Protein AF-A0A7S1T3P4-F1 (afdb_monomer)

Sequence (142 aa):
HAWVTYALVGLLLALLTYRQGLPMTIKSAFYPLIGERIYGWMGDLVDVLSVITTLFGICTSLGLGVLQLNTGLRLFSPVITEDTTSQIIIIWVITVISTVSCVSGIHLGIRRLSEMTWAVSAFLLCCLFFAGPSFYFLSLYV

Foldseek 3Di:
DVVVVVVVQVVLLCCCCVVVVDDSASLSSCCVPPNPCCVDPVVVVRRVVVVVVVVVVVVVVLLVVLQVVLVVVCVVPVVRDPDPVSSVVVSVVVVVLVVCLVVVDPVPSVVVVVVVVVVVVVVVVVCCCVVDDVVVVVVVVD

Secondary structure (DSSP, 8-state):
-HHHHHHHHHHHHHHHHHHH---SSGGGGGHHHHGGGGGSHHHHHHHHHHHHHHHHHHHHHHHHHHHHHHHHHHHH-TT----HHHHHHHHHHHHHHHHHHHHH-IIIIIHHHHHHHHHHHHHHHHHHHHHS-HHHHHHHH-

Solvent-accessible surface area (backbone atoms only — not comparable to full-atom values): 7939 Å² total; per-residue (Å²): 114,80,62,55,60,53,52,50,54,51,51,46,42,47,48,40,31,74,73,66,68,43,68,94,47,76,28,52,61,44,35,94,80,57,45,79,47,41,85,39,72,68,14,51,51,49,37,51,53,48,51,53,53,49,48,54,52,51,53,51,54,50,52,55,49,43,53,53,49,51,58,53,48,33,77,77,35,86,83,55,65,98,44,73,67,52,48,52,52,50,50,51,52,53,50,51,55,51,49,52,30,53,72,74,28,64,80,57,33,52,48,50,53,49,54,48,51,51,51,53,51,52,50,52,50,51,49,49,46,71,76,43,66,48,67,59,60,54,61,72,74,108

Structure (mmCIF, N/CA/C/O backbone):
data_AF-A0A7S1T3P4-F1
#
_entry.id   AF-A0A7S1T3P4-F1
#
loop_
_atom_site.group_PDB
_atom_site.id
_atom_site.type_symbol
_atom_site.label_atom_id
_atom_site.label_alt_id
_atom_site.label_comp_id
_atom_site.label_asym_id
_atom_site.label_entity_id
_atom_site.label_seq_id
_atom_site.pdbx_PDB_ins_code
_atom_site.Cartn_x
_atom_site.Cartn_y
_atom_site.Cartn_z
_atom_site.occupancy
_atom_site.B_iso_or_equiv
_atom_site.auth_seq_id
_atom_site.auth_comp_id
_atom_site.auth_asym_id
_atom_site.auth_atom_id
_atom_site.pdbx_PDB_model_num
ATOM 1 N N . HIS A 1 1 ? -16.901 4.991 -7.134 1.00 77.69 1 HIS A N 1
ATOM 2 C CA . HIS A 1 1 ? -15.515 5.448 -6.886 1.00 77.69 1 HIS A CA 1
ATOM 3 C C . HIS A 1 1 ? -14.896 4.623 -5.766 1.00 77.69 1 HIS A C 1
ATOM 5 O O . HIS A 1 1 ? -15.444 4.637 -4.671 1.00 77.69 1 HIS A O 1
ATOM 11 N N . ALA A 1 2 ? -13.770 3.942 -6.010 1.00 83.69 2 ALA A N 1
ATOM 12 C CA . ALA A 1 2 ? -13.053 3.173 -4.980 1.00 83.69 2 ALA A CA 1
ATOM 13 C C . ALA A 1 2 ? -12.632 4.030 -3.765 1.00 83.69 2 ALA A C 1
ATOM 15 O O . ALA A 1 2 ? -12.556 3.544 -2.648 1.00 83.69 2 ALA A O 1
ATOM 16 N N . TRP A 1 3 ? -12.449 5.339 -3.954 1.00 91.56 3 TRP A N 1
ATOM 17 C CA . TRP A 1 3 ? -12.101 6.271 -2.878 1.00 91.56 3 TRP A CA 1
ATOM 18 C C . TRP A 1 3 ? -13.168 6.415 -1.790 1.00 91.56 3 TRP A C 1
ATOM 20 O O . TRP A 1 3 ? -12.829 6.697 -0.645 1.00 91.56 3 TRP A O 1
ATOM 30 N N . VAL A 1 4 ? -14.447 6.201 -2.120 1.00 94.50 4 VAL A N 1
ATOM 31 C CA . VAL A 1 4 ? -15.550 6.363 -1.158 1.00 94.50 4 VAL A CA 1
ATOM 32 C C . VAL A 1 4 ? -15.453 5.324 -0.043 1.00 94.50 4 VAL A C 1
ATOM 34 O O . VAL A 1 4 ? -15.652 5.661 1.120 1.00 94.50 4 VAL A O 1
ATOM 37 N N . THR A 1 5 ? -15.098 4.079 -0.37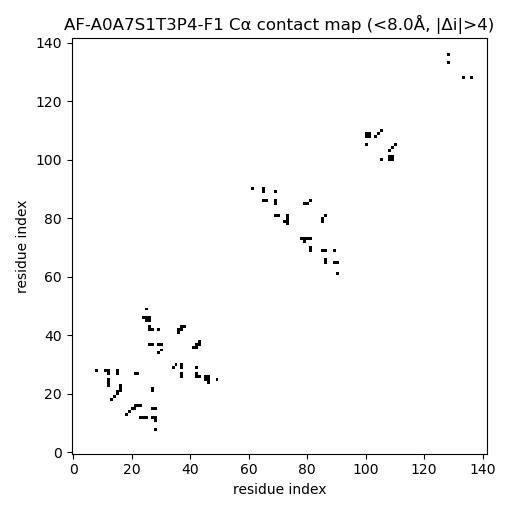0 1.00 90.69 5 THR A N 1
ATOM 38 C CA . THR A 1 5 ? -14.953 3.015 0.632 1.00 90.69 5 THR A CA 1
ATOM 39 C C . THR A 1 5 ? -13.759 3.277 1.547 1.00 90.69 5 THR A C 1
ATOM 41 O O . THR A 1 5 ? -13.889 3.126 2.759 1.00 90.69 5 THR A O 1
ATOM 44 N N . TYR A 1 6 ? -12.631 3.751 1.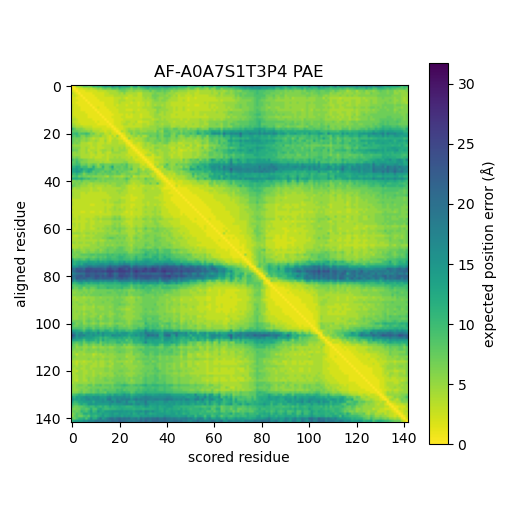005 1.00 90.69 6 TYR A N 1
ATOM 45 C CA . TYR A 1 6 ? -11.469 4.137 1.813 1.00 90.69 6 TYR A CA 1
ATOM 46 C C . TYR A 1 6 ? -11.772 5.309 2.747 1.00 90.69 6 TYR A C 1
ATOM 48 O O . TYR A 1 6 ? -11.448 5.243 3.932 1.00 90.69 6 TYR A O 1
ATOM 56 N N . ALA A 1 7 ? -12.430 6.357 2.240 1.00 93.00 7 ALA A N 1
ATOM 57 C CA . ALA A 1 7 ? -12.805 7.518 3.041 1.00 93.00 7 ALA A CA 1
ATOM 58 C C . ALA A 1 7 ? -13.776 7.140 4.168 1.00 93.00 7 ALA A C 1
ATOM 60 O O . ALA A 1 7 ? -13.591 7.570 5.303 1.00 93.00 7 ALA A O 1
ATOM 61 N N . LEU A 1 8 ? -14.774 6.299 3.877 1.00 92.19 8 LEU A N 1
ATOM 62 C CA . LEU A 1 8 ? -15.762 5.856 4.859 1.00 92.19 8 LEU A CA 1
ATOM 63 C C . LEU A 1 8 ? -15.113 5.036 5.980 1.00 92.19 8 LEU A C 1
ATOM 65 O O . LEU A 1 8 ? -15.312 5.348 7.152 1.00 92.19 8 LEU A O 1
ATOM 69 N N . VAL A 1 9 ? -14.304 4.029 5.636 1.00 90.12 9 VAL A N 1
ATOM 70 C CA . VAL A 1 9 ? -13.622 3.181 6.629 1.00 90.12 9 VAL A CA 1
ATOM 71 C C . VAL A 1 9 ? -12.613 3.993 7.446 1.00 90.12 9 VAL A C 1
ATOM 73 O O . VAL A 1 9 ? -12.584 3.879 8.671 1.00 90.12 9 VAL A O 1
ATOM 76 N N . GLY A 1 10 ? -11.828 4.856 6.793 1.00 90.94 10 GLY A N 1
ATOM 77 C CA . GLY A 1 10 ? -10.851 5.717 7.461 1.00 90.94 10 GLY A CA 1
ATOM 78 C C . GLY A 1 10 ? -11.495 6.709 8.430 1.00 90.94 10 GLY A C 1
ATOM 79 O O . GLY A 1 10 ? -11.034 6.843 9.562 1.00 90.94 10 GLY A O 1
ATOM 80 N N . LEU A 1 11 ? -12.593 7.357 8.027 1.00 91.44 11 LEU A N 1
ATOM 81 C CA . LEU A 1 11 ? -13.351 8.272 8.884 1.00 91.44 11 LEU A CA 1
ATOM 82 C C . LEU A 1 11 ? -13.910 7.548 10.114 1.00 91.44 11 LEU A C 1
ATOM 84 O O . LEU A 1 11 ? -13.810 8.054 11.229 1.00 91.44 11 LEU A O 1
ATOM 88 N N . LEU A 1 12 ? -14.493 6.365 9.915 1.00 89.88 12 LEU A N 1
ATOM 89 C CA . LEU A 1 12 ? -15.134 5.604 10.983 1.00 89.88 12 LEU A CA 1
ATOM 90 C C . LEU A 1 12 ? -14.097 5.143 12.020 1.00 89.88 12 LEU A C 1
ATOM 92 O O . LEU A 1 12 ? -14.278 5.379 13.215 1.00 89.88 12 LEU A O 1
ATOM 96 N N . LEU A 1 13 ? -12.961 4.598 11.570 1.00 89.94 13 LEU A N 1
ATOM 97 C CA . LEU A 1 13 ? -11.847 4.240 12.452 1.00 89.94 13 LEU A CA 1
ATOM 98 C C . LEU A 1 13 ? -11.258 5.461 13.165 1.00 89.94 13 LEU A C 1
ATOM 100 O O . LEU A 1 13 ? -10.994 5.389 14.364 1.00 89.94 13 LEU A O 1
ATOM 104 N N . ALA A 1 14 ? -11.093 6.591 12.473 1.00 90.38 14 ALA A N 1
ATOM 105 C CA . ALA A 1 14 ? -10.594 7.819 13.085 1.00 90.38 14 ALA A CA 1
ATOM 106 C C . ALA A 1 14 ? -11.545 8.340 14.174 1.00 90.38 14 ALA A C 1
ATOM 108 O O . ALA A 1 14 ? -11.097 8.672 15.268 1.00 90.38 14 ALA A O 1
ATOM 109 N N . LEU A 1 15 ? -12.857 8.367 13.926 1.00 89.12 15 LEU A N 1
ATOM 110 C CA . LEU A 1 15 ? -13.842 8.819 14.912 1.00 89.12 15 LEU A CA 1
ATOM 111 C C . LEU A 1 15 ? -13.850 7.933 16.160 1.00 89.12 15 LEU A C 1
ATOM 113 O O . LEU A 1 15 ? -13.836 8.453 17.274 1.00 89.12 15 LEU A O 1
ATOM 117 N N . LEU A 1 16 ? -13.842 6.611 15.994 1.00 87.94 16 LEU A N 1
ATOM 118 C CA . LEU A 1 16 ? -13.875 5.679 17.122 1.00 87.94 16 LEU A CA 1
ATOM 119 C C . LEU A 1 16 ? -12.554 5.656 17.899 1.00 87.94 16 LEU A C 1
ATOM 121 O O . LEU A 1 16 ? -12.561 5.634 19.128 1.00 87.94 16 LEU A O 1
ATOM 125 N N . THR A 1 17 ? -11.421 5.748 17.205 1.00 87.94 17 THR A N 1
ATOM 126 C CA . THR A 1 17 ? -10.103 5.760 17.854 1.00 87.94 17 THR A CA 1
ATOM 127 C C . THR A 1 17 ? -9.855 7.091 18.569 1.00 87.94 17 THR A C 1
ATOM 129 O O . THR A 1 17 ? -9.502 7.101 19.744 1.00 87.94 17 THR A O 1
ATOM 132 N N . TYR A 1 18 ? -10.090 8.229 17.903 1.00 88.31 18 TYR A N 1
ATOM 133 C CA . TYR A 1 18 ? -9.761 9.550 18.452 1.00 88.31 18 TYR A CA 1
ATOM 134 C C . TYR A 1 18 ? -10.852 10.164 19.342 1.00 88.31 18 TYR A C 1
ATOM 136 O O . TYR A 1 18 ? -10.502 10.912 20.251 1.00 88.31 18 TYR A O 1
ATOM 144 N N . ARG A 1 19 ? -12.154 9.888 19.130 1.00 87.75 19 ARG A N 1
ATOM 145 C CA . ARG A 1 19 ? -13.213 10.370 20.052 1.00 87.75 19 ARG A CA 1
ATOM 146 C C . ARG A 1 19 ? -13.574 9.371 21.143 1.00 87.75 19 ARG A C 1
ATOM 148 O O . ARG A 1 19 ? -13.910 9.814 22.234 1.00 87.75 19 ARG A O 1
ATOM 155 N N . GLN A 1 20 ? -13.581 8.067 20.853 1.00 81.81 20 GLN A N 1
ATOM 156 C CA . GLN A 1 20 ? -14.055 7.046 21.803 1.00 81.81 20 GLN A CA 1
ATOM 157 C C . GLN A 1 20 ? -12.923 6.246 22.464 1.00 81.81 20 GLN A C 1
ATOM 159 O O . GLN A 1 20 ? -13.197 5.444 23.349 1.00 81.81 20 GLN A O 1
ATOM 164 N N . GLY A 1 21 ? -11.660 6.463 22.074 1.00 81.56 21 GLY A N 1
ATOM 165 C CA . GLY A 1 21 ? -10.503 5.790 22.678 1.00 81.56 21 GLY A CA 1
ATOM 166 C C . GLY A 1 21 ? -10.436 4.285 22.399 1.00 81.56 21 GLY A C 1
ATOM 167 O O . GLY A 1 21 ? -9.733 3.562 23.102 1.00 81.56 21 GLY A O 1
ATOM 168 N N . LEU A 1 22 ? -11.179 3.799 21.400 1.00 83.62 22 LEU A N 1
ATOM 169 C CA . LEU A 1 22 ? -11.197 2.388 21.020 1.00 83.62 22 LEU A CA 1
ATOM 170 C C . LEU A 1 22 ? -9.906 2.003 20.273 1.00 83.62 22 LEU A C 1
ATOM 172 O O . LEU A 1 22 ? -9.300 2.849 19.613 1.00 83.62 22 LEU A O 1
ATOM 176 N N . PRO A 1 23 ? -9.473 0.730 20.335 1.00 81.06 23 PRO A N 1
ATOM 177 C CA . PRO A 1 23 ? -8.268 0.283 19.642 1.00 81.06 23 PRO A CA 1
ATOM 178 C C . PRO A 1 23 ? -8.394 0.457 18.120 1.00 81.06 23 PRO A C 1
ATOM 180 O O . PRO A 1 23 ? -9.454 0.193 17.539 1.00 81.06 23 PRO A O 1
ATOM 183 N N . MET A 1 24 ? -7.293 0.841 17.463 1.00 81.50 24 MET A N 1
ATOM 184 C CA . MET A 1 24 ? -7.200 1.020 16.005 1.00 81.50 24 MET A CA 1
ATOM 185 C C . MET A 1 24 ? -7.199 -0.343 15.288 1.00 81.50 24 MET A C 1
ATOM 187 O O . MET A 1 24 ? -6.173 -0.831 14.827 1.00 81.50 24 MET A O 1
ATOM 191 N N . THR A 1 25 ? -8.360 -0.990 15.240 1.00 83.38 25 THR A N 1
ATOM 192 C CA . THR A 1 25 ? -8.566 -2.323 14.657 1.00 83.38 25 THR A CA 1
ATOM 193 C C . THR A 1 25 ? -9.850 -2.329 13.845 1.00 83.38 25 THR A C 1
ATOM 195 O O . THR A 1 25 ? -10.790 -1.611 14.167 1.00 83.38 25 THR A O 1
ATOM 198 N N . ILE A 1 26 ? -9.936 -3.144 12.795 1.00 85.25 26 ILE A N 1
ATOM 199 C CA . ILE A 1 26 ? -11.113 -3.117 11.912 1.00 85.25 26 ILE A CA 1
ATOM 200 C C . ILE A 1 26 ? -12.362 -3.612 12.647 1.00 85.25 26 ILE A C 1
ATOM 202 O O . ILE A 1 26 ? -13.461 -3.118 12.413 1.00 85.25 26 ILE A O 1
ATOM 206 N N . LYS A 1 27 ? -12.193 -4.490 13.637 1.00 84.38 27 LYS A N 1
ATOM 207 C CA . LYS A 1 27 ? -13.281 -4.896 14.528 1.00 84.38 27 LYS A CA 1
ATOM 208 C C . LYS A 1 27 ? -13.886 -3.742 15.336 1.00 84.38 27 LYS A C 1
ATOM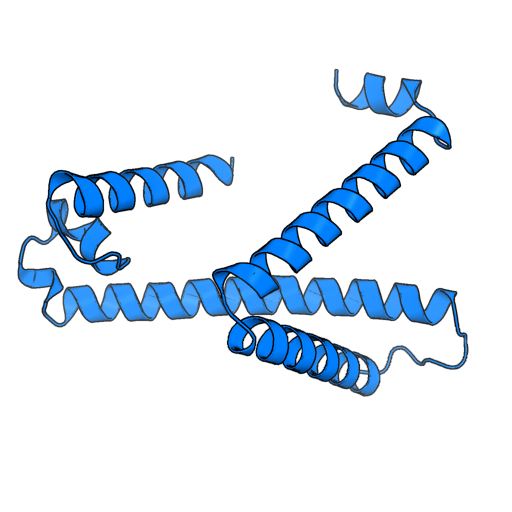 210 O O . LYS A 1 27 ? -15.088 -3.767 15.587 1.00 84.38 27 LYS A O 1
ATOM 215 N N . SER A 1 28 ? -13.118 -2.701 15.685 1.00 82.00 28 SER A N 1
ATOM 216 C CA . SER A 1 28 ? -13.672 -1.541 16.398 1.00 82.00 28 SER A CA 1
ATOM 217 C C . SER A 1 28 ? -14.620 -0.725 15.522 1.00 82.00 28 SER A C 1
ATOM 219 O O . SER A 1 28 ? -15.580 -0.177 16.051 1.00 82.00 28 SER A O 1
ATOM 221 N N . ALA A 1 29 ? -14.470 -0.756 14.191 1.00 83.75 29 ALA A N 1
ATOM 222 C CA . ALA A 1 29 ? -15.405 -0.129 13.251 1.00 83.75 29 ALA A CA 1
ATOM 223 C C . ALA A 1 29 ? -16.859 -0.613 13.421 1.00 83.75 29 ALA A C 1
ATOM 225 O O . ALA A 1 29 ? -17.803 0.113 13.113 1.00 83.75 29 ALA A O 1
ATOM 226 N N . PHE A 1 30 ? -17.053 -1.822 13.950 1.00 83.19 30 PHE A N 1
ATOM 227 C CA . PHE A 1 30 ? -18.370 -2.417 14.170 1.00 83.19 30 PHE A CA 1
ATOM 228 C C . PHE A 1 30 ? -18.941 -2.149 15.572 1.00 83.19 30 PHE A C 1
ATOM 230 O O . PHE A 1 30 ? -20.038 -2.613 15.885 1.00 83.19 30 PHE A O 1
ATOM 237 N N . TYR A 1 31 ? -18.261 -1.349 16.401 1.00 82.31 31 TYR A N 1
ATOM 238 C CA . TYR A 1 31 ? -18.708 -0.984 17.751 1.00 82.31 31 TYR A CA 1
ATOM 239 C C . TYR A 1 31 ? -20.086 -0.333 17.803 1.00 82.31 31 TYR A C 1
ATOM 241 O O . TYR A 1 31 ? -20.906 -0.792 18.598 1.00 82.31 31 TYR A O 1
ATOM 249 N N . PRO A 1 32 ? -20.427 0.638 16.935 1.00 78.81 32 PRO A N 1
ATOM 250 C CA . PRO A 1 32 ? -21.768 1.222 16.947 1.00 78.81 32 PRO A CA 1
ATOM 251 C C . PRO A 1 32 ? -22.891 0.232 16.588 1.00 78.81 32 PRO A C 1
ATOM 253 O O . PRO A 1 32 ? -24.047 0.517 16.880 1.00 78.81 32 PRO A O 1
ATOM 256 N N . LEU A 1 33 ? -22.579 -0.913 15.966 1.00 81.94 33 LEU A N 1
ATOM 257 C CA . LEU A 1 33 ? -23.565 -1.919 15.550 1.00 81.94 33 LEU A CA 1
ATOM 258 C C . LEU A 1 33 ? -23.667 -3.095 16.529 1.00 81.94 33 LEU A C 1
ATOM 260 O O . LEU A 1 33 ? -24.765 -3.556 16.827 1.00 81.94 33 LEU A O 1
ATOM 264 N N . ILE A 1 34 ? -22.527 -3.607 16.999 1.00 78.75 34 ILE A N 1
ATOM 265 C CA . ILE A 1 34 ? -22.441 -4.868 17.755 1.00 78.75 34 ILE A CA 1
ATOM 266 C C . ILE A 1 34 ? -22.093 -4.619 19.242 1.00 78.75 34 ILE A C 1
ATOM 268 O O . ILE A 1 34 ? -22.147 -5.539 20.063 1.00 78.75 34 ILE A O 1
ATOM 272 N N . GLY A 1 35 ? -21.778 -3.374 19.618 1.00 79.25 35 GLY A N 1
ATOM 273 C CA . GLY A 1 35 ? -21.458 -2.975 20.989 1.00 79.25 35 GLY A CA 1
ATOM 274 C C . GLY A 1 35 ? -20.227 -3.697 21.543 1.00 79.25 35 GLY A C 1
ATOM 275 O O . GLY A 1 35 ? -19.231 -3.894 20.848 1.00 79.25 35 GLY A O 1
ATOM 276 N N . GLU A 1 36 ? -20.298 -4.148 22.797 1.00 77.19 36 GLU A N 1
ATOM 277 C CA . GLU A 1 36 ? -19.184 -4.824 23.484 1.00 77.19 36 GLU A CA 1
ATOM 278 C C . GLU A 1 36 ? -18.830 -6.211 22.915 1.00 77.19 36 GLU A C 1
ATOM 280 O O . GLU A 1 36 ? -17.759 -6.744 23.207 1.00 77.19 36 GLU A O 1
ATOM 285 N N . ARG A 1 37 ? -19.668 -6.793 22.042 1.00 76.38 37 ARG A N 1
ATOM 286 C CA . ARG A 1 37 ? -19.401 -8.108 21.419 1.00 76.38 37 ARG A CA 1
ATOM 287 C C . ARG A 1 37 ? -18.207 -8.113 20.458 1.00 76.38 37 ARG A C 1
ATOM 289 O O . ARG A 1 37 ? -17.833 -9.180 19.975 1.00 76.38 37 ARG A O 1
ATOM 296 N N . ILE A 1 38 ? -17.584 -6.963 20.204 1.00 77.38 38 ILE A N 1
ATOM 297 C CA . ILE A 1 38 ? -16.310 -6.875 19.474 1.00 77.38 38 ILE A CA 1
ATOM 298 C C . ILE A 1 38 ? -15.176 -7.611 20.183 1.00 77.38 38 ILE A C 1
ATOM 300 O O . ILE A 1 38 ? -14.271 -8.110 19.523 1.00 77.38 38 ILE A O 1
ATOM 304 N N . TYR A 1 39 ? -15.212 -7.692 21.512 1.00 77.69 39 TYR A N 1
ATOM 305 C CA . TYR A 1 39 ? -14.208 -8.442 22.270 1.00 77.69 39 TYR A CA 1
ATOM 306 C C . TYR A 1 39 ? -14.486 -9.953 22.296 1.00 77.69 39 TYR A C 1
ATOM 308 O O . TYR A 1 39 ? -13.744 -10.701 22.923 1.00 77.69 39 TYR A O 1
ATOM 316 N N . GLY A 1 40 ? -15.562 -10.404 21.642 1.00 82.38 40 GLY A N 1
ATOM 317 C CA . GLY A 1 40 ? -15.904 -11.813 21.488 1.00 82.38 40 GLY A CA 1
ATOM 318 C C . GLY A 1 40 ? -15.733 -12.309 20.051 1.00 82.38 40 GLY A C 1
ATOM 319 O O . GLY A 1 40 ? -15.260 -11.601 19.164 1.00 82.38 40 GLY A O 1
ATOM 320 N N . TRP A 1 41 ? -16.214 -13.529 19.806 1.00 86.12 41 TRP A N 1
ATOM 321 C CA . TRP A 1 41 ? -16.053 -14.253 18.537 1.00 86.12 41 TRP A CA 1
ATOM 322 C C . TRP A 1 41 ? -16.497 -13.477 17.283 1.00 86.12 41 TRP A C 1
ATOM 324 O O . TRP A 1 41 ? -15.923 -13.661 16.212 1.00 86.12 41 TRP A O 1
ATOM 334 N N . MET A 1 42 ? -17.504 -12.601 17.398 1.00 84.00 42 MET A N 1
ATOM 335 C CA . MET A 1 42 ? -17.997 -11.807 16.266 1.00 84.00 42 MET A CA 1
ATOM 336 C C . MET A 1 42 ? -16.969 -10.766 15.811 1.00 84.00 42 MET A C 1
ATOM 338 O O . MET A 1 42 ? -16.824 -10.542 14.612 1.00 84.00 42 MET A O 1
ATOM 342 N N . GLY A 1 43 ? -16.249 -10.140 16.748 1.00 84.00 43 GLY A N 1
ATOM 343 C CA . GLY A 1 43 ? -15.204 -9.173 16.416 1.00 84.00 43 GLY A CA 1
ATOM 344 C C . GLY A 1 43 ? -13.961 -9.838 15.836 1.00 84.00 43 GLY A C 1
ATOM 345 O O . GLY A 1 43 ? -13.406 -9.332 14.863 1.00 84.00 43 GLY A O 1
ATOM 346 N N . ASP A 1 44 ? -13.570 -10.999 16.364 1.00 87.31 44 ASP A N 1
ATOM 347 C CA . ASP A 1 44 ? -12.429 -11.755 15.834 1.00 87.31 44 ASP A CA 1
ATOM 348 C C . ASP A 1 44 ? -12.698 -12.281 14.417 1.00 87.31 44 ASP A C 1
ATOM 350 O O . ASP A 1 44 ? -11.818 -12.223 13.561 1.00 87.31 44 ASP A O 1
ATOM 354 N N . LEU A 1 45 ? -13.929 -12.713 14.119 1.00 89.94 45 LEU A N 1
ATOM 355 C CA . LEU A 1 45 ? -14.319 -13.119 12.765 1.00 89.94 45 LEU A CA 1
ATOM 356 C C . LEU A 1 45 ? -14.169 -11.964 11.763 1.00 89.94 45 LEU A C 1
ATOM 358 O O . LEU A 1 45 ? -13.627 -12.156 10.674 1.00 89.94 45 LEU A O 1
ATOM 362 N N . VAL A 1 46 ? -14.612 -10.758 12.134 1.00 89.38 46 VAL A N 1
ATOM 363 C CA . VAL A 1 46 ? -14.450 -9.555 11.302 1.00 89.38 46 VAL A CA 1
ATOM 364 C C . VAL A 1 46 ? -12.974 -9.231 11.083 1.00 89.38 46 VAL A C 1
ATOM 366 O O . VAL A 1 46 ? -12.581 -8.909 9.961 1.00 89.38 46 VAL A O 1
ATOM 369 N N . ASP A 1 47 ? -12.153 -9.324 12.127 1.00 89.88 47 ASP A N 1
ATOM 370 C CA . ASP A 1 47 ? -10.721 -9.036 12.041 1.00 89.88 47 ASP A CA 1
ATOM 371 C C . ASP A 1 47 ? -10.013 -10.023 11.098 1.00 89.88 47 ASP A C 1
ATOM 373 O O . ASP A 1 47 ? -9.303 -9.611 10.180 1.00 89.88 47 ASP A O 1
ATOM 377 N N . VAL A 1 48 ? -10.310 -11.322 11.219 1.00 92.00 48 VAL A N 1
ATOM 378 C CA . VAL A 1 48 ? -9.778 -12.370 10.330 1.00 92.00 48 VAL A CA 1
ATOM 379 C C . VAL A 1 48 ? -10.191 -12.138 8.876 1.00 92.00 48 VAL A C 1
ATOM 381 O O . VAL A 1 48 ? -9.338 -12.162 7.987 1.00 92.00 48 VAL A O 1
ATOM 384 N N . LEU A 1 49 ? -11.474 -11.863 8.611 1.00 93.38 49 LEU A N 1
ATOM 385 C CA . LEU A 1 49 ? -11.942 -11.548 7.255 1.00 93.38 49 LEU A CA 1
ATOM 386 C C . LEU A 1 49 ? -11.228 -10.322 6.678 1.00 93.38 49 LEU A C 1
ATOM 388 O O . LEU A 1 49 ? -10.894 -10.291 5.490 1.00 93.38 49 LEU A O 1
ATOM 392 N N . SER A 1 50 ? -10.964 -9.326 7.518 1.00 91.62 50 SER A N 1
ATOM 393 C CA . SER A 1 50 ? -10.293 -8.093 7.116 1.00 91.62 50 SER A CA 1
ATOM 394 C C . SER A 1 50 ? -8.824 -8.324 6.770 1.00 91.62 50 SER A C 1
ATOM 396 O O . SER A 1 50 ? -8.345 -7.826 5.747 1.00 91.62 50 SER A O 1
ATOM 398 N N . VAL A 1 51 ? -8.118 -9.133 7.565 1.00 93.69 51 VAL A N 1
ATOM 399 C CA . VAL A 1 51 ? -6.738 -9.549 7.279 1.00 93.69 51 VAL A CA 1
ATOM 400 C C . VAL A 1 51 ? -6.678 -10.341 5.974 1.00 93.69 51 VAL A C 1
ATOM 402 O O . VAL A 1 51 ? -5.876 -10.010 5.104 1.00 93.69 51 VAL A O 1
ATOM 405 N N . ILE A 1 52 ? -7.563 -11.324 5.782 1.00 95.69 52 ILE A N 1
ATOM 406 C CA . ILE A 1 52 ? -7.624 -12.134 4.555 1.00 95.69 52 ILE A CA 1
ATOM 407 C C . ILE A 1 52 ? -7.874 -11.252 3.324 1.00 95.69 52 ILE A C 1
ATOM 409 O O . ILE A 1 52 ? -7.170 -11.366 2.322 1.00 95.69 52 ILE A O 1
ATOM 413 N N . THR A 1 53 ? -8.839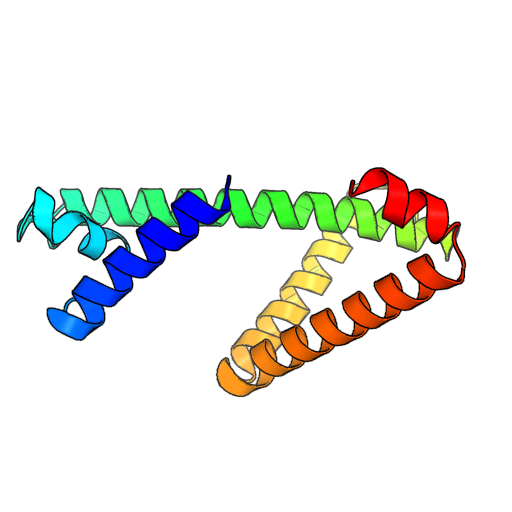 -10.335 3.407 1.00 9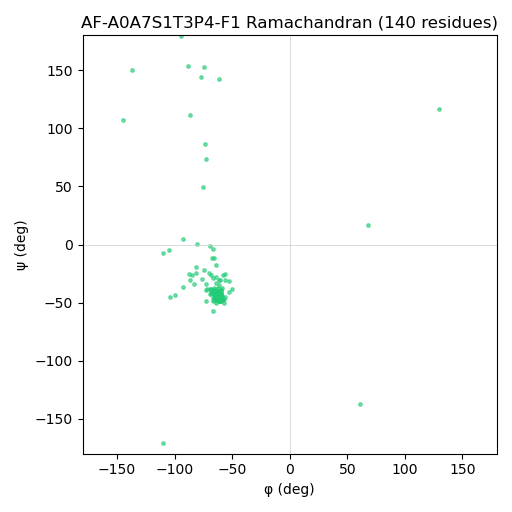3.81 53 THR A N 1
ATOM 414 C CA . THR A 1 53 ? -9.165 -9.410 2.310 1.00 93.81 53 THR A CA 1
ATOM 415 C C . THR A 1 53 ? -7.970 -8.525 1.954 1.00 93.81 53 THR A C 1
ATOM 417 O O . THR A 1 53 ? -7.646 -8.348 0.779 1.00 93.81 53 THR A O 1
ATOM 420 N N . THR A 1 54 ? -7.278 -8.004 2.969 1.00 93.56 54 THR A N 1
ATOM 421 C CA . THR A 1 54 ? -6.084 -7.170 2.782 1.00 93.56 54 THR A CA 1
ATOM 422 C C . THR A 1 54 ? -4.950 -7.967 2.138 1.00 93.56 54 THR A C 1
ATOM 424 O O . THR A 1 54 ? -4.322 -7.485 1.197 1.00 93.56 54 THR A O 1
ATOM 427 N N . LEU A 1 55 ? -4.728 -9.210 2.579 1.00 95.19 55 LEU A N 1
ATOM 428 C CA . LEU A 1 55 ? -3.725 -10.104 2.001 1.00 95.19 55 LEU A CA 1
ATOM 429 C C . LEU A 1 55 ? -4.004 -10.391 0.523 1.00 95.19 55 LEU A C 1
ATOM 431 O O . LEU A 1 55 ? -3.110 -10.211 -0.299 1.00 95.19 55 LEU A O 1
ATOM 435 N N . PHE A 1 56 ? -5.237 -10.751 0.155 1.00 94.69 56 PHE A N 1
ATOM 436 C CA . PHE A 1 56 ? -5.593 -10.972 -1.252 1.00 94.69 56 PHE A CA 1
ATOM 437 C C . PHE A 1 56 ? -5.383 -9.723 -2.117 1.00 94.69 56 PHE A C 1
ATOM 439 O O . PHE A 1 56 ? -4.881 -9.831 -3.241 1.00 94.69 56 PHE A O 1
ATOM 446 N N . GLY A 1 57 ? -5.712 -8.538 -1.592 1.00 92.38 57 GLY A N 1
ATOM 447 C CA . GLY A 1 57 ? -5.461 -7.268 -2.275 1.00 92.38 57 GLY A CA 1
ATOM 448 C C . GLY A 1 57 ? -3.972 -7.032 -2.539 1.00 92.38 57 GLY A C 1
ATOM 449 O O . GLY A 1 57 ? -3.579 -6.744 -3.672 1.00 92.38 57 GLY A O 1
ATOM 450 N N . ILE A 1 58 ? -3.134 -7.226 -1.516 1.00 93.56 58 ILE A N 1
ATOM 451 C CA . ILE A 1 58 ? -1.676 -7.071 -1.620 1.00 93.56 58 ILE A CA 1
ATOM 452 C C . ILE A 1 58 ? -1.087 -8.099 -2.595 1.00 93.56 58 ILE A C 1
ATOM 454 O O . ILE A 1 58 ? -0.325 -7.720 -3.483 1.00 93.56 58 ILE A O 1
ATOM 458 N N . CYS A 1 59 ? -1.462 -9.378 -2.484 1.00 92.25 59 CYS A N 1
ATOM 459 C CA . CYS A 1 59 ? -0.967 -10.446 -3.357 1.00 92.25 59 CYS A CA 1
ATOM 460 C C . CYS A 1 59 ? -1.293 -10.186 -4.832 1.00 92.25 59 CYS A C 1
ATOM 462 O O . CYS A 1 59 ? -0.433 -10.367 -5.692 1.00 92.25 59 CYS A O 1
ATOM 464 N N . THR A 1 60 ? -2.511 -9.724 -5.124 1.00 93.12 60 THR A N 1
ATOM 465 C CA . THR A 1 60 ? -2.936 -9.430 -6.500 1.00 93.12 60 THR A CA 1
ATOM 466 C C . THR A 1 60 ? -2.149 -8.257 -7.079 1.00 93.12 60 THR A C 1
ATOM 468 O O . THR A 1 60 ? -1.598 -8.362 -8.175 1.00 93.12 60 THR A O 1
ATOM 471 N N . SER A 1 61 ? -2.043 -7.152 -6.331 1.00 92.12 61 SER A N 1
ATOM 472 C CA . SER A 1 61 ? -1.277 -5.979 -6.767 1.00 92.12 61 SER A CA 1
ATOM 473 C C . SER A 1 61 ? 0.203 -6.306 -6.976 1.00 92.12 61 SER A C 1
ATOM 475 O O . SER A 1 61 ? 0.805 -5.830 -7.937 1.00 92.12 61 SER A O 1
ATOM 477 N N . LEU A 1 62 ? 0.791 -7.124 -6.099 1.00 92.19 62 LEU A N 1
ATOM 478 C CA . LEU A 1 62 ? 2.189 -7.538 -6.196 1.00 92.19 62 LEU A CA 1
ATOM 479 C C . LEU A 1 62 ? 2.416 -8.456 -7.402 1.00 92.19 62 LEU A C 1
ATOM 481 O O . LEU A 1 62 ? 3.379 -8.258 -8.138 1.00 92.19 62 LEU A O 1
ATOM 485 N N . GLY A 1 63 ? 1.510 -9.405 -7.653 1.00 90.56 63 GLY A N 1
ATOM 486 C CA . GLY A 1 63 ? 1.571 -10.286 -8.821 1.00 90.56 63 GLY A CA 1
ATOM 487 C C . GLY A 1 63 ? 1.540 -9.511 -10.140 1.00 90.56 63 GLY A C 1
ATOM 488 O O . GLY A 1 63 ? 2.407 -9.705 -10.989 1.00 90.56 63 GLY A O 1
ATOM 489 N N . LEU A 1 64 ? 0.604 -8.567 -10.284 1.00 92.06 64 LEU A N 1
ATOM 490 C CA . LEU A 1 64 ? 0.535 -7.693 -11.462 1.00 92.06 64 LEU A CA 1
ATOM 491 C C . LEU A 1 64 ? 1.797 -6.830 -11.619 1.00 92.06 64 LEU A C 1
ATOM 493 O O . LEU A 1 64 ? 2.312 -6.692 -12.730 1.00 92.06 64 LEU A O 1
ATOM 497 N N . GLY A 1 65 ? 2.329 -6.298 -10.514 1.00 90.75 65 GLY A N 1
ATOM 498 C CA . GLY A 1 65 ? 3.565 -5.515 -10.524 1.00 90.75 65 GLY A CA 1
ATOM 499 C C . GLY A 1 65 ? 4.776 -6.326 -10.989 1.00 90.75 65 GLY A C 1
ATOM 500 O O . GLY A 1 65 ? 5.574 -5.842 -11.787 1.00 90.75 65 GLY A O 1
ATOM 501 N N . VAL A 1 66 ? 4.895 -7.583 -10.558 1.00 90.81 66 VAL A N 1
ATOM 502 C CA . VAL A 1 66 ? 5.981 -8.484 -10.978 1.00 90.81 66 VAL A CA 1
ATOM 503 C C . VAL A 1 66 ? 5.880 -8.825 -12.459 1.00 90.81 66 VAL A C 1
ATOM 505 O O . VAL A 1 66 ? 6.905 -8.853 -13.137 1.00 90.81 66 VAL A O 1
ATOM 508 N N . LEU A 1 67 ? 4.668 -9.038 -12.979 1.00 89.50 67 LEU A N 1
ATOM 509 C CA . LEU A 1 67 ? 4.455 -9.250 -14.412 1.00 89.50 67 LEU A CA 1
ATOM 510 C C . LEU A 1 67 ? 4.936 -8.038 -15.222 1.00 89.50 67 LEU A C 1
ATOM 512 O O . LEU A 1 67 ? 5.709 -8.200 -16.166 1.00 89.50 67 LEU A O 1
ATOM 516 N N . GLN A 1 68 ? 4.565 -6.821 -14.809 1.00 89.00 68 GLN A N 1
ATOM 517 C CA . GLN A 1 68 ? 5.054 -5.592 -15.443 1.00 89.00 68 GLN A CA 1
ATOM 518 C C . GLN A 1 68 ? 6.577 -5.448 -15.336 1.00 89.00 68 GLN A C 1
ATOM 520 O O . GLN A 1 68 ? 7.234 -5.163 -16.336 1.00 89.00 68 GLN A O 1
ATOM 525 N N . LEU A 1 69 ? 7.166 -5.705 -14.166 1.00 88.62 69 LEU A N 1
ATOM 526 C CA . LEU A 1 69 ? 8.618 -5.642 -13.983 1.00 88.62 69 LEU A CA 1
ATOM 527 C C . LEU A 1 69 ? 9.364 -6.661 -14.848 1.00 88.62 69 LEU A C 1
ATOM 529 O O . LEU A 1 69 ? 10.385 -6.313 -15.433 1.00 88.62 69 LEU A O 1
ATOM 533 N N . ASN A 1 70 ? 8.857 -7.889 -14.970 1.00 86.00 70 ASN A N 1
ATOM 534 C CA . ASN A 1 70 ? 9.474 -8.923 -15.798 1.00 86.00 70 ASN A CA 1
ATOM 535 C C . ASN A 1 70 ? 9.484 -8.510 -17.280 1.00 86.00 70 ASN A C 1
ATOM 537 O O . ASN A 1 70 ? 10.538 -8.510 -17.916 1.00 86.00 70 ASN A O 1
ATOM 541 N N . THR A 1 71 ? 8.346 -8.030 -17.798 1.00 84.69 71 THR A N 1
ATOM 542 C CA . THR A 1 71 ? 8.279 -7.502 -19.175 1.00 84.69 71 THR A CA 1
ATOM 543 C C . THR A 1 71 ? 9.222 -6.312 -19.392 1.00 84.69 71 THR A C 1
ATOM 545 O O . THR A 1 71 ? 9.893 -6.236 -20.422 1.00 84.69 71 THR A O 1
ATOM 548 N N . GLY A 1 72 ? 9.346 -5.421 -18.401 1.00 84.50 72 GLY A N 1
ATOM 549 C CA . GLY A 1 72 ? 10.295 -4.309 -18.420 1.00 84.50 72 GLY A CA 1
ATOM 550 C C . GLY A 1 72 ? 11.752 -4.774 -18.459 1.00 84.50 72 GLY A C 1
ATOM 551 O O . GLY A 1 72 ? 12.530 -4.300 -19.279 1.00 84.50 72 GLY A O 1
ATOM 552 N N . LEU A 1 73 ? 12.130 -5.736 -17.618 1.00 83.50 73 LEU A N 1
ATOM 553 C CA . LEU A 1 73 ? 13.492 -6.274 -17.566 1.00 83.50 73 LEU A CA 1
ATOM 554 C C . LEU A 1 73 ? 13.887 -6.989 -18.861 1.00 83.50 73 LEU A C 1
ATOM 556 O O . LEU A 1 73 ? 15.016 -6.824 -19.327 1.00 83.50 73 LEU A O 1
ATOM 560 N N . ARG A 1 74 ? 12.956 -7.716 -19.487 1.00 80.31 74 ARG A N 1
ATOM 561 C CA . ARG A 1 74 ? 13.186 -8.359 -20.786 1.00 80.31 74 ARG A CA 1
ATOM 562 C C . ARG A 1 74 ? 13.500 -7.356 -21.900 1.00 80.31 74 ARG A C 1
ATOM 564 O O . ARG A 1 74 ? 14.320 -7.656 -22.765 1.00 80.31 74 ARG A O 1
ATOM 571 N N . LEU A 1 75 ? 12.901 -6.163 -21.871 1.00 79.44 75 LEU A N 1
ATOM 572 C CA . LEU A 1 75 ? 13.219 -5.087 -22.822 1.00 79.44 75 LEU A CA 1
ATOM 573 C C . LEU A 1 75 ? 14.669 -4.589 -22.679 1.00 79.44 75 LEU A C 1
ATOM 575 O O . LEU A 1 75 ? 15.281 -4.219 -23.677 1.00 79.44 75 LEU A O 1
ATOM 579 N N . PHE A 1 76 ? 15.230 -4.600 -21.464 1.00 75.56 76 PHE A N 1
ATOM 580 C CA . PHE A 1 76 ? 16.609 -4.163 -21.197 1.00 75.56 76 PHE A CA 1
ATOM 581 C C . PHE A 1 76 ? 17.655 -5.268 -21.366 1.00 75.56 76 PHE A C 1
ATOM 583 O O . PHE A 1 76 ? 18.829 -4.976 -21.594 1.00 75.56 76 PHE A O 1
ATOM 590 N N . SER A 1 77 ? 17.279 -6.537 -21.215 1.00 70.44 77 SER A N 1
ATOM 591 C CA . SER A 1 77 ? 18.203 -7.664 -21.336 1.00 70.44 77 SER A CA 1
ATOM 592 C C . SER A 1 77 ? 17.508 -8.872 -21.968 1.00 70.44 77 SER A C 1
ATOM 594 O O . SER A 1 77 ? 16.745 -9.559 -21.288 1.00 70.44 77 SER A O 1
ATOM 596 N N . PRO A 1 78 ? 17.819 -9.209 -23.237 1.00 65.50 78 PRO A N 1
ATOM 597 C CA . PRO A 1 78 ? 17.205 -10.339 -23.944 1.00 65.50 78 PRO A CA 1
ATOM 598 C C . PRO A 1 78 ? 17.613 -11.719 -23.393 1.00 65.50 78 PRO A C 1
ATOM 600 O O . PRO A 1 78 ? 17.151 -12.739 -23.892 1.00 65.50 78 PRO A O 1
ATOM 603 N N . VAL A 1 79 ? 18.479 -11.760 -22.373 1.00 62.12 79 VAL A N 1
ATOM 604 C CA . VAL A 1 79 ? 18.919 -12.977 -21.668 1.00 62.12 79 VAL A CA 1
ATOM 605 C C . VAL A 1 79 ? 17.897 -13.428 -20.611 1.00 62.12 79 VAL A C 1
ATOM 607 O O . VAL A 1 79 ? 17.913 -14.584 -20.200 1.00 62.12 79 VAL A O 1
ATOM 610 N N . ILE A 1 80 ? 16.993 -12.544 -20.171 1.00 63.84 80 ILE A N 1
ATOM 611 C CA . ILE A 1 80 ? 15.988 -12.864 -19.151 1.00 63.84 80 ILE A CA 1
ATOM 612 C C . ILE A 1 80 ? 14.759 -13.466 -19.841 1.00 63.84 80 ILE A C 1
ATOM 614 O O . ILE A 1 80 ? 14.041 -12.781 -20.571 1.00 63.84 80 ILE A O 1
ATOM 618 N N . THR A 1 81 ? 14.522 -14.756 -19.615 1.00 63.25 81 THR A N 1
ATOM 619 C CA . THR A 1 81 ? 13.321 -15.460 -20.072 1.00 63.25 81 THR A CA 1
ATOM 620 C C . THR A 1 81 ? 12.114 -15.124 -19.186 1.00 63.25 81 THR A C 1
ATOM 622 O O . THR A 1 81 ? 12.233 -14.958 -17.964 1.00 63.25 81 THR A O 1
ATOM 625 N N . GLU A 1 82 ? 10.925 -15.039 -19.796 1.00 64.56 82 GLU A N 1
ATOM 626 C CA . GLU A 1 82 ? 9.635 -14.864 -19.100 1.00 64.56 82 GLU A CA 1
ATOM 627 C C . GLU A 1 82 ? 9.181 -16.172 -18.424 1.00 64.56 82 GLU A C 1
ATOM 629 O O . GLU A 1 82 ? 8.053 -16.630 -18.588 1.00 64.56 82 GLU A O 1
ATOM 634 N N . ASP A 1 83 ? 10.074 -16.799 -17.663 1.00 77.50 83 ASP A N 1
ATOM 635 C CA . ASP A 1 83 ? 9.775 -18.027 -16.940 1.00 77.50 83 ASP A CA 1
ATOM 636 C C . ASP A 1 83 ? 9.204 -17.730 -15.551 1.00 77.50 83 ASP A C 1
ATOM 638 O O . ASP A 1 83 ? 9.512 -16.724 -14.905 1.00 77.50 83 ASP A O 1
ATOM 642 N N . THR A 1 84 ? 8.410 -18.659 -15.020 1.00 80.75 84 THR A N 1
ATOM 643 C CA . THR A 1 84 ? 7.863 -18.568 -13.656 1.00 80.75 84 THR A CA 1
ATOM 644 C C . THR A 1 84 ? 8.974 -18.403 -12.609 1.00 80.75 84 THR A C 1
ATOM 646 O O . THR A 1 84 ? 8.799 -17.711 -11.608 1.00 80.75 84 THR A O 1
ATOM 649 N N . THR A 1 85 ? 10.156 -18.965 -12.869 1.00 84.94 85 THR A N 1
ATOM 650 C CA . THR A 1 85 ? 11.344 -18.831 -12.019 1.00 84.94 85 THR A CA 1
ATOM 651 C C . THR A 1 85 ? 11.820 -17.381 -11.900 1.00 84.94 85 THR A C 1
ATOM 653 O O . THR A 1 85 ? 12.151 -16.949 -10.796 1.00 84.94 85 THR A O 1
ATOM 656 N N . SER A 1 86 ? 11.818 -16.597 -12.988 1.00 83.06 86 SER A N 1
ATOM 657 C CA . SER A 1 86 ? 12.250 -15.192 -12.935 1.00 83.06 86 SER A CA 1
ATOM 658 C C . SER A 1 86 ? 11.257 -14.336 -12.145 1.00 83.06 86 SER A C 1
ATOM 660 O O . SER A 1 86 ? 11.669 -13.522 -11.320 1.00 83.06 86 SER A O 1
ATOM 662 N N . GLN A 1 87 ? 9.954 -14.599 -12.284 1.00 86.75 87 GLN A N 1
ATOM 663 C CA . GLN A 1 87 ? 8.909 -13.947 -11.483 1.00 86.75 87 GLN A CA 1
ATOM 664 C C . GLN A 1 87 ? 9.062 -14.247 -9.985 1.00 86.75 87 GLN A C 1
ATOM 666 O O . GLN A 1 87 ? 9.007 -13.329 -9.167 1.00 86.75 87 GLN A O 1
ATOM 671 N N . ILE A 1 88 ? 9.313 -15.509 -9.621 1.00 89.56 88 ILE A N 1
ATOM 672 C CA . ILE A 1 88 ? 9.535 -15.919 -8.225 1.00 89.56 88 ILE A CA 1
ATOM 673 C C . ILE A 1 88 ? 10.764 -15.215 -7.638 1.00 89.56 88 ILE A C 1
ATOM 675 O O . ILE A 1 88 ? 10.701 -14.714 -6.515 1.00 89.56 88 ILE A O 1
ATOM 679 N N . ILE A 1 89 ? 11.865 -15.125 -8.390 1.00 89.50 89 ILE A N 1
ATOM 680 C CA . ILE A 1 89 ? 13.078 -14.423 -7.947 1.00 89.50 89 ILE A CA 1
ATOM 681 C C . ILE A 1 89 ? 12.791 -12.934 -7.714 1.00 89.50 89 ILE A C 1
ATOM 683 O O . ILE A 1 89 ? 13.176 -12.397 -6.677 1.00 89.50 89 ILE A O 1
ATOM 687 N N . ILE A 1 90 ? 12.078 -12.272 -8.632 1.00 88.38 90 ILE A N 1
ATOM 688 C CA . ILE A 1 90 ? 11.704 -10.856 -8.488 1.00 88.38 90 ILE A CA 1
ATOM 689 C C . ILE A 1 90 ? 10.843 -10.651 -7.234 1.00 88.38 90 ILE A C 1
ATOM 691 O O . ILE A 1 90 ? 11.115 -9.736 -6.455 1.00 88.38 90 ILE A O 1
ATOM 695 N N . ILE A 1 91 ? 9.854 -11.521 -6.991 1.00 91.50 91 ILE A N 1
ATOM 696 C CA . ILE A 1 91 ? 9.033 -11.487 -5.770 1.00 91.50 91 ILE A CA 1
ATOM 697 C C . ILE A 1 91 ? 9.924 -11.589 -4.534 1.00 91.50 91 ILE A C 1
ATOM 699 O O . ILE A 1 91 ? 9.817 -10.750 -3.640 1.00 91.50 91 ILE A O 1
ATOM 703 N N . TRP A 1 92 ? 10.828 -12.570 -4.482 1.00 93.00 92 TRP A N 1
ATOM 704 C CA . TRP A 1 92 ? 11.744 -12.747 -3.354 1.00 93.00 92 TRP A CA 1
ATOM 705 C C . TRP A 1 92 ? 12.590 -11.504 -3.093 1.00 93.00 92 TRP A C 1
ATOM 707 O O . TRP A 1 92 ? 12.661 -11.044 -1.954 1.00 93.00 92 TRP A O 1
ATOM 717 N N . VAL A 1 93 ? 13.173 -10.916 -4.138 1.00 91.75 93 VAL A N 1
ATOM 718 C CA . VAL A 1 93 ? 13.987 -9.698 -4.026 1.00 91.75 93 VAL A CA 1
ATOM 719 C C . VAL A 1 93 ? 13.163 -8.531 -3.477 1.00 91.75 93 VAL A C 1
ATOM 721 O O . VAL A 1 93 ? 13.582 -7.895 -2.510 1.00 91.75 93 VAL A O 1
ATOM 724 N N . ILE A 1 94 ? 11.971 -8.275 -4.028 1.00 90.56 94 ILE A N 1
ATOM 725 C CA . ILE A 1 94 ? 11.083 -7.197 -3.557 1.00 90.56 94 ILE A CA 1
ATOM 726 C C . ILE A 1 94 ? 10.676 -7.431 -2.100 1.00 90.56 94 ILE A C 1
ATOM 728 O O . ILE A 1 94 ? 10.684 -6.498 -1.297 1.00 90.56 94 ILE A O 1
ATOM 732 N N . THR A 1 95 ? 10.363 -8.675 -1.738 1.00 91.31 95 THR A N 1
ATOM 733 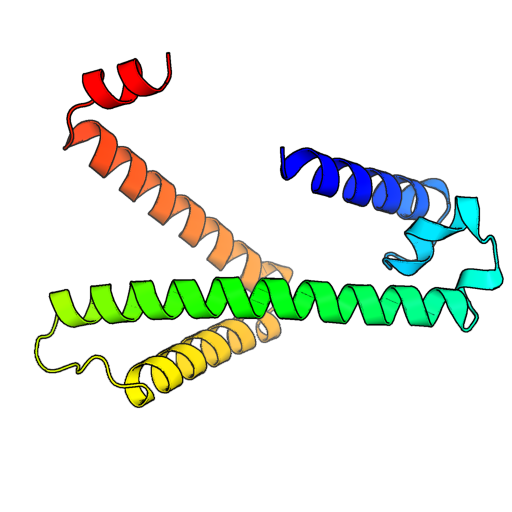C CA . THR A 1 95 ? 9.933 -9.035 -0.382 1.00 91.31 95 THR A CA 1
ATOM 734 C C . THR A 1 95 ? 11.067 -8.834 0.624 1.00 91.31 95 THR A C 1
ATOM 736 O O . THR A 1 95 ? 10.845 -8.253 1.684 1.00 91.31 95 THR A O 1
ATOM 739 N N . VAL A 1 96 ? 12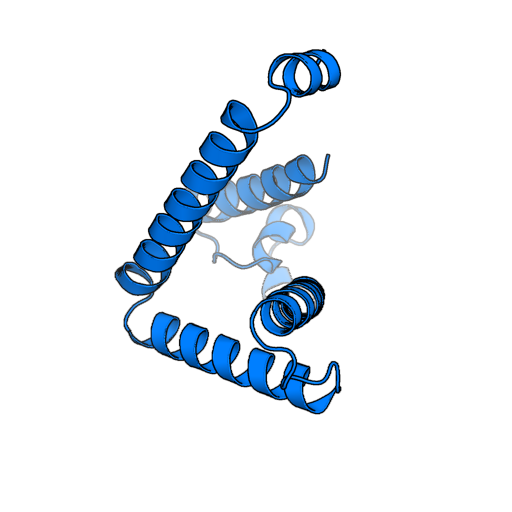.301 -9.228 0.289 1.00 91.75 96 VAL A N 1
ATOM 740 C CA . VAL A 1 96 ? 13.491 -8.982 1.124 1.00 91.75 96 VAL A CA 1
ATOM 741 C C . VAL A 1 96 ? 13.739 -7.483 1.298 1.00 91.75 96 VAL A C 1
ATOM 743 O O . VAL A 1 96 ? 13.879 -7.025 2.431 1.00 91.75 96 VAL A O 1
ATOM 746 N N . ILE A 1 97 ? 13.726 -6.701 0.213 1.00 88.50 97 ILE A N 1
ATOM 747 C CA . ILE A 1 97 ? 13.908 -5.239 0.274 1.00 88.50 97 ILE A CA 1
ATOM 748 C C . ILE A 1 97 ? 12.817 -4.592 1.141 1.00 88.50 97 ILE A C 1
ATOM 750 O O . ILE A 1 97 ? 13.112 -3.757 1.999 1.00 88.50 97 ILE A O 1
ATOM 754 N N . SER A 1 98 ? 11.559 -5.002 0.959 1.00 86.75 98 SER A N 1
ATOM 755 C CA . SER A 1 98 ? 10.420 -4.519 1.746 1.00 86.75 98 SER A CA 1
ATOM 756 C C . SER A 1 98 ? 10.559 -4.874 3.231 1.00 86.75 98 SER A C 1
ATOM 758 O O . SER A 1 98 ? 10.332 -4.030 4.096 1.00 86.75 98 SER A O 1
ATOM 760 N N . THR A 1 99 ? 11.020 -6.088 3.535 1.00 88.94 99 THR A N 1
ATOM 761 C CA . THR A 1 99 ? 11.215 -6.562 4.911 1.00 88.94 99 THR A CA 1
ATOM 762 C C . THR A 1 99 ? 12.334 -5.787 5.602 1.00 88.94 99 THR A C 1
ATOM 764 O O . THR A 1 99 ? 12.146 -5.298 6.715 1.00 88.94 99 THR A O 1
ATOM 767 N N . VAL A 1 100 ? 13.474 -5.597 4.929 1.00 87.88 100 VAL A N 1
ATOM 768 C CA . VAL A 1 100 ? 14.589 -4.779 5.435 1.00 87.88 100 VAL A CA 1
ATOM 769 C C . VAL A 1 100 ? 14.133 -3.343 5.686 1.00 87.88 100 VAL A C 1
ATOM 771 O O . VAL A 1 100 ? 14.451 -2.772 6.728 1.00 87.88 100 VAL A O 1
ATOM 774 N N . SER A 1 101 ? 13.329 -2.777 4.783 1.00 84.88 101 SER A N 1
ATOM 775 C CA . SER A 1 101 ? 12.746 -1.448 4.968 1.00 84.88 101 SER A CA 1
ATOM 776 C C . SER A 1 101 ? 11.858 -1.367 6.212 1.00 84.88 101 SER A C 1
ATOM 778 O O . SER A 1 101 ? 12.046 -0.466 7.034 1.00 84.88 101 SER A O 1
ATOM 780 N N . CYS A 1 102 ? 10.959 -2.337 6.407 1.00 85.44 102 CYS A N 1
ATOM 781 C CA . CYS A 1 102 ? 10.107 -2.407 7.595 1.00 85.44 102 CYS A CA 1
ATOM 782 C C . CYS A 1 102 ? 10.926 -2.492 8.891 1.00 85.44 102 CYS A C 1
ATOM 784 O O . CYS A 1 102 ? 10.633 -1.775 9.848 1.00 85.44 102 CYS A O 1
ATOM 786 N N . VAL A 1 103 ? 11.973 -3.324 8.915 1.00 86.06 103 VAL A N 1
ATOM 787 C CA . VAL A 1 103 ? 12.814 -3.538 10.107 1.00 86.06 103 VAL A CA 1
ATOM 788 C C . VAL A 1 103 ? 13.727 -2.341 10.396 1.00 86.06 103 VAL A C 1
ATOM 790 O O . VAL A 1 103 ? 13.943 -2.007 11.557 1.00 86.06 103 VAL A O 1
ATOM 793 N N . SER A 1 104 ? 14.220 -1.644 9.366 1.00 80.06 104 SER A N 1
ATOM 794 C CA . SER A 1 104 ? 15.085 -0.459 9.515 1.00 80.06 104 SER A CA 1
ATOM 795 C C . SER A 1 104 ? 14.394 0.751 10.167 1.00 80.06 104 SER A C 1
ATOM 797 O O . SER A 1 104 ? 15.057 1.705 10.575 1.00 80.06 104 SER A O 1
ATOM 799 N N . GLY A 1 105 ? 13.067 0.699 10.307 1.00 77.00 105 GLY A N 1
ATOM 800 C CA . GLY A 1 105 ? 12.268 1.664 11.049 1.00 77.00 105 GLY A CA 1
ATOM 801 C C . GLY A 1 105 ? 11.099 2.175 10.217 1.00 77.00 105 GLY A C 1
ATOM 802 O O . GLY A 1 105 ? 11.293 2.883 9.230 1.00 77.00 105 GLY A O 1
ATOM 803 N N . ILE A 1 106 ? 9.879 1.887 10.677 1.00 70.88 106 ILE A N 1
ATOM 804 C CA . ILE A 1 106 ? 8.604 2.274 10.042 1.00 70.88 106 ILE A CA 1
ATOM 805 C C . ILE A 1 106 ? 8.563 3.775 9.706 1.00 70.88 106 ILE A C 1
ATOM 807 O O . ILE A 1 106 ? 8.096 4.162 8.638 1.00 70.88 106 ILE A O 1
ATOM 811 N N . HIS A 1 107 ? 9.107 4.629 10.578 1.00 69.94 107 HIS A N 1
ATOM 812 C CA . HIS A 1 107 ? 9.079 6.080 10.382 1.00 69.94 107 HIS A CA 1
ATOM 813 C C . HIS A 1 107 ? 10.073 6.605 9.335 1.00 69.94 107 HIS A C 1
ATOM 815 O O . HIS A 1 107 ? 9.794 7.632 8.716 1.00 69.94 107 HIS A O 1
ATOM 821 N N . LEU A 1 108 ? 11.217 5.940 9.129 1.00 73.62 108 LEU A N 1
ATOM 822 C CA . LEU A 1 108 ? 12.264 6.414 8.213 1.00 73.62 108 LEU A CA 1
ATOM 823 C C . LEU A 1 108 ? 12.282 5.633 6.892 1.00 73.62 108 LEU A C 1
ATOM 825 O O . LEU A 1 108 ? 12.360 6.246 5.829 1.00 73.62 108 LEU A O 1
ATOM 829 N N . GLY A 1 109 ? 12.195 4.301 6.951 1.00 79.62 109 GLY A N 1
ATOM 830 C CA . GLY A 1 109 ? 12.264 3.417 5.786 1.00 79.62 109 GLY A CA 1
ATOM 831 C C . GLY A 1 109 ? 11.068 3.599 4.858 1.00 79.62 109 GLY A C 1
ATOM 832 O O . GLY A 1 109 ? 11.231 3.985 3.699 1.00 79.62 109 GLY A O 1
ATOM 833 N N . ILE A 1 110 ? 9.854 3.414 5.388 1.00 83.00 110 ILE A N 1
ATOM 834 C CA . ILE A 1 110 ? 8.610 3.533 4.607 1.00 83.00 110 ILE A CA 1
ATOM 835 C C . ILE A 1 110 ? 8.452 4.949 4.051 1.00 83.00 110 ILE A C 1
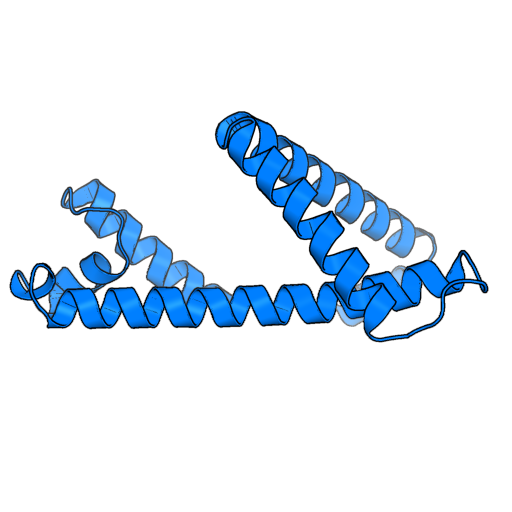ATOM 837 O O . ILE A 1 110 ? 8.095 5.124 2.886 1.00 83.00 110 ILE A O 1
ATOM 841 N N . ARG A 1 111 ? 8.776 5.968 4.856 1.00 85.31 111 ARG A N 1
ATOM 842 C CA . ARG A 1 111 ? 8.704 7.365 4.423 1.00 85.31 111 ARG A CA 1
ATOM 843 C C . ARG A 1 111 ? 9.632 7.647 3.241 1.00 85.31 111 ARG A C 1
ATOM 845 O O . ARG A 1 111 ? 9.170 8.194 2.246 1.00 85.31 111 ARG A O 1
ATOM 852 N N . ARG A 1 112 ? 10.901 7.225 3.307 1.00 86.06 112 ARG A N 1
ATOM 853 C CA . ARG A 1 112 ? 11.863 7.426 2.209 1.00 86.06 112 ARG A CA 1
ATOM 854 C C . ARG A 1 112 ? 11.452 6.702 0.929 1.00 86.06 112 ARG A C 1
ATOM 856 O O . ARG A 1 112 ? 11.531 7.293 -0.141 1.00 86.06 112 ARG A O 1
ATOM 863 N N . LEU A 1 113 ? 10.986 5.455 1.026 1.00 86.06 113 LEU A N 1
ATOM 864 C CA . LEU A 1 113 ? 10.487 4.708 -0.138 1.00 86.06 113 LEU A CA 1
ATOM 865 C C . LEU A 1 113 ? 9.271 5.378 -0.777 1.00 86.06 113 LEU A C 1
ATOM 867 O O . LEU A 1 113 ? 9.181 5.439 -2.002 1.00 86.06 113 LEU A O 1
ATOM 871 N N . SER A 1 114 ? 8.357 5.902 0.038 1.00 87.81 114 SER A N 1
ATOM 872 C CA . SER A 1 114 ? 7.185 6.632 -0.447 1.00 87.81 114 SER A CA 1
ATOM 873 C C . SER A 1 114 ? 7.581 7.935 -1.150 1.00 87.81 114 SER A C 1
ATOM 875 O O . SER A 1 114 ? 7.159 8.176 -2.280 1.00 87.81 114 SER A O 1
ATOM 877 N N . GLU A 1 115 ? 8.466 8.732 -0.540 1.00 91.81 115 GLU A N 1
ATOM 878 C CA . GLU A 1 115 ? 8.989 9.972 -1.134 1.00 91.81 115 GLU A CA 1
ATOM 879 C C . GLU A 1 115 ? 9.720 9.696 -2.463 1.00 91.81 115 GLU A C 1
ATOM 881 O O . GLU A 1 115 ? 9.492 10.402 -3.447 1.00 91.81 115 GLU A O 1
ATOM 886 N N . MET A 1 116 ? 10.521 8.625 -2.540 1.00 91.88 116 MET A N 1
ATOM 887 C CA . MET A 1 116 ? 11.165 8.188 -3.788 1.00 91.88 116 MET A CA 1
ATOM 888 C C . MET A 1 116 ? 10.151 7.752 -4.847 1.00 91.88 116 MET A C 1
ATOM 890 O O . MET A 1 116 ? 10.263 8.156 -6.002 1.00 91.88 116 MET A O 1
ATOM 894 N N . THR A 1 117 ? 9.151 6.952 -4.469 1.00 92.62 117 THR A N 1
ATOM 895 C CA . THR A 1 117 ? 8.113 6.478 -5.399 1.00 92.62 117 THR A CA 1
ATOM 896 C C . THR A 1 117 ? 7.352 7.654 -5.995 1.00 92.62 117 THR A C 1
ATOM 898 O O . THR A 1 117 ? 7.132 7.703 -7.207 1.00 92.62 117 THR A O 1
ATOM 901 N N . TRP A 1 118 ? 6.992 8.633 -5.162 1.00 94.69 118 TRP A N 1
ATOM 902 C CA . TRP A 1 118 ? 6.316 9.840 -5.614 1.00 94.69 118 TRP A CA 1
ATOM 903 C C . TRP A 1 118 ? 7.206 10.674 -6.543 1.00 94.69 118 TRP A C 1
ATOM 905 O O . TRP A 1 118 ? 6.752 11.067 -7.614 1.00 94.69 118 TRP A O 1
ATOM 915 N N . ALA A 1 119 ? 8.483 10.874 -6.197 1.00 95.62 119 ALA A N 1
ATOM 916 C CA . ALA A 1 119 ? 9.430 11.619 -7.028 1.00 95.62 119 ALA A CA 1
ATOM 917 C C . ALA A 1 119 ? 9.650 10.969 -8.407 1.00 95.62 119 ALA A C 1
ATOM 919 O O . ALA A 1 119 ? 9.591 11.657 -9.426 1.00 95.62 119 ALA A O 1
ATOM 920 N N . VAL A 1 120 ? 9.844 9.645 -8.456 1.00 95.25 120 VAL A N 1
ATOM 921 C CA . VAL A 1 120 ? 9.991 8.892 -9.714 1.00 95.25 120 VAL A CA 1
ATOM 922 C C . VAL A 1 120 ? 8.708 8.964 -10.541 1.00 95.25 120 VAL A C 1
ATOM 924 O O . VAL A 1 120 ? 8.766 9.213 -11.743 1.00 95.25 120 VAL A O 1
ATOM 927 N N . SER A 1 121 ? 7.545 8.806 -9.905 1.00 94.62 121 SER A N 1
ATOM 928 C CA . SER A 1 121 ? 6.249 8.887 -10.589 1.00 94.62 121 SER A CA 1
ATOM 929 C C . SER A 1 121 ? 6.001 10.279 -11.171 1.00 94.62 121 SER A C 1
ATOM 931 O O . SER A 1 121 ? 5.602 10.397 -12.327 1.00 94.62 121 SER A O 1
ATOM 933 N N . ALA A 1 122 ? 6.281 11.337 -10.406 1.00 94.81 122 ALA A N 1
ATOM 934 C CA . ALA A 1 122 ? 6.160 12.718 -10.863 1.00 94.81 122 ALA A CA 1
ATOM 935 C C . ALA A 1 122 ? 7.113 13.009 -12.031 1.00 94.81 122 ALA A C 1
ATOM 937 O O . ALA A 1 122 ? 6.711 13.618 -13.020 1.00 94.81 122 ALA A O 1
ATOM 938 N N . PHE A 1 123 ? 8.355 12.522 -11.955 1.00 95.81 123 PHE A N 1
ATOM 939 C CA . PHE A 1 123 ? 9.323 12.650 -13.041 1.00 95.81 123 PHE A CA 1
ATOM 940 C C . PHE A 1 123 ? 8.855 11.946 -14.322 1.00 95.81 123 PHE A C 1
ATOM 942 O O . PHE A 1 123 ? 8.881 12.550 -15.394 1.00 95.81 123 PHE A O 1
ATOM 949 N N . LEU A 1 124 ? 8.380 10.700 -14.217 1.00 93.19 124 LEU A N 1
ATOM 950 C CA . LEU A 1 124 ? 7.856 9.943 -15.357 1.00 93.19 124 LEU A CA 1
ATOM 951 C C . LEU A 1 124 ? 6.628 10.617 -15.975 1.00 93.19 124 LEU A C 1
ATOM 953 O O . LEU A 1 124 ? 6.551 10.721 -17.198 1.00 93.19 124 LEU A O 1
ATOM 957 N N . LEU A 1 125 ? 5.702 11.114 -15.149 1.00 91.94 125 LEU A N 1
ATOM 958 C CA . LEU A 1 125 ? 4.525 11.852 -15.612 1.00 91.94 125 LEU A CA 1
ATOM 959 C C . LEU A 1 125 ? 4.914 13.121 -16.373 1.00 91.94 125 LEU A C 1
ATOM 961 O O . LEU A 1 125 ? 4.412 13.344 -17.471 1.00 91.94 125 LEU A O 1
ATOM 965 N N . CYS A 1 126 ? 5.836 13.924 -15.833 1.00 92.44 126 CYS A N 1
ATOM 966 C CA . CYS A 1 126 ? 6.344 15.109 -16.522 1.00 92.44 126 CYS A CA 1
ATOM 967 C C . CYS A 1 126 ? 7.021 14.737 -17.846 1.00 92.44 126 CYS A C 1
ATOM 969 O O . CYS A 1 126 ? 6.720 15.333 -18.876 1.00 92.44 126 CYS A O 1
ATOM 971 N N . CYS A 1 127 ? 7.898 13.730 -17.841 1.00 93.00 127 CYS A N 1
ATOM 972 C CA . CYS A 1 127 ? 8.587 13.270 -19.044 1.00 93.00 127 CYS A CA 1
ATOM 973 C C . CYS A 1 127 ? 7.591 12.835 -20.129 1.00 93.00 127 CYS A C 1
ATOM 975 O O . CYS A 1 127 ? 7.680 13.299 -21.263 1.00 93.00 127 CYS A O 1
ATOM 977 N N . LEU A 1 128 ? 6.591 12.023 -19.773 1.00 90.88 128 LEU A N 1
ATOM 978 C CA . LEU A 1 128 ? 5.551 11.567 -20.696 1.00 90.88 128 LEU A CA 1
ATOM 979 C C . LEU A 1 128 ? 4.694 12.726 -21.221 1.00 90.88 128 LEU A C 1
ATOM 981 O O . LEU A 1 128 ? 4.368 12.757 -22.406 1.00 90.88 128 LEU A O 1
ATOM 985 N N . PHE A 1 129 ? 4.345 13.683 -20.359 1.00 89.00 129 PHE A N 1
ATOM 986 C CA . PHE A 1 129 ? 3.528 14.833 -20.737 1.00 89.00 129 PHE A CA 1
ATOM 987 C C . PHE A 1 129 ? 4.237 15.750 -21.742 1.00 89.00 129 PHE A C 1
ATOM 989 O O . PHE A 1 129 ? 3.602 16.209 -22.688 1.00 89.00 129 PHE A O 1
ATOM 996 N N . PHE A 1 130 ? 5.541 15.998 -21.566 1.00 89.75 130 PHE A N 1
ATOM 997 C CA . PHE A 1 130 ? 6.318 16.854 -22.473 1.00 89.75 130 PHE A CA 1
ATOM 998 C C . PHE A 1 130 ? 6.822 16.127 -23.727 1.00 89.75 130 PHE A C 1
ATOM 1000 O O . PHE A 1 130 ? 6.913 16.749 -24.782 1.00 89.75 130 PHE A O 1
ATOM 1007 N N . ALA A 1 131 ? 7.162 14.837 -23.632 1.00 89.06 131 ALA A N 1
ATOM 1008 C CA . ALA A 1 131 ? 7.623 14.046 -24.776 1.00 89.06 131 ALA A CA 1
ATOM 1009 C C . ALA A 1 131 ? 6.468 13.527 -25.651 1.00 89.06 131 ALA A C 1
ATOM 1011 O O . ALA A 1 131 ? 6.670 13.224 -26.826 1.00 89.06 131 ALA A O 1
ATOM 1012 N N . GLY A 1 132 ? 5.268 13.394 -25.081 1.00 83.75 132 GLY A N 1
ATOM 1013 C CA . GLY A 1 132 ? 4.064 12.952 -25.774 1.00 83.75 132 GLY A CA 1
ATOM 1014 C C . GLY A 1 132 ? 3.191 14.101 -26.298 1.00 83.75 132 GLY A C 1
ATOM 1015 O O . GLY A 1 132 ? 3.498 15.279 -26.115 1.00 83.75 132 GLY A O 1
ATOM 1016 N N . PRO A 1 133 ? 2.063 13.776 -26.953 1.00 84.44 133 PRO A N 1
ATOM 1017 C CA . PRO A 1 133 ? 1.116 14.767 -27.451 1.00 84.44 133 PRO A CA 1
ATOM 1018 C C . PRO A 1 133 ? 0.312 15.384 -26.291 1.00 84.44 133 PRO A C 1
ATOM 1020 O O . PRO A 1 133 ? -0.793 14.948 -25.974 1.00 84.44 133 PRO A O 1
ATOM 1023 N N . SER A 1 134 ? 0.859 16.427 -25.663 1.00 84.06 134 SER A N 1
ATOM 1024 C CA . SER A 1 134 ? 0.274 17.121 -24.501 1.00 84.06 134 SER A CA 1
ATOM 1025 C C . SER A 1 134 ? -1.172 17.582 -24.719 1.00 84.06 134 SER A C 1
ATOM 1027 O O . SER A 1 134 ? -2.022 17.393 -23.848 1.00 84.06 134 SER A O 1
ATOM 1029 N N . PHE A 1 135 ? -1.482 18.109 -25.907 1.00 82.12 135 PHE A N 1
ATOM 1030 C CA . PHE A 1 135 ? -2.844 18.501 -26.280 1.00 82.12 135 PHE A CA 1
ATOM 1031 C C . PHE A 1 135 ? -3.814 17.316 -26.307 1.00 82.12 135 PHE A C 1
ATOM 1033 O O . PHE A 1 135 ? -4.943 17.460 -25.855 1.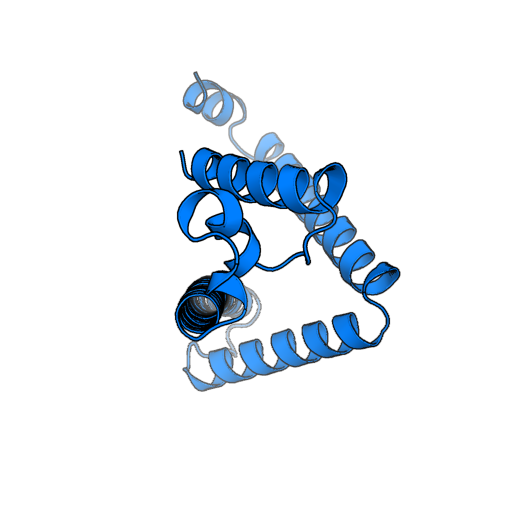00 82.12 135 PHE A O 1
ATOM 1040 N N . TYR A 1 136 ? -3.376 16.138 -26.760 1.00 84.44 136 TYR A N 1
ATOM 1041 C CA . TYR A 1 136 ? -4.210 14.933 -26.754 1.00 84.44 136 TYR A CA 1
ATOM 1042 C C . TYR A 1 136 ? -4.524 14.472 -25.324 1.00 84.44 136 TYR A C 1
ATOM 1044 O O . TYR A 1 136 ? -5.669 14.142 -25.026 1.00 84.44 136 TYR A O 1
ATOM 1052 N N . PHE A 1 137 ? -3.543 14.517 -24.416 1.00 84.56 137 PHE A N 1
ATOM 1053 C CA . PHE A 1 137 ? -3.775 14.197 -23.003 1.00 84.56 137 PHE A CA 1
ATOM 1054 C C . PHE A 1 137 ? -4.754 15.171 -22.333 1.00 84.56 137 PHE A C 1
ATOM 1056 O O . PHE A 1 137 ? -5.610 14.740 -21.565 1.00 84.56 137 PHE A O 1
ATOM 1063 N N . LEU A 1 138 ? -4.660 16.468 -22.644 1.00 84.56 138 LEU A N 1
ATOM 1064 C CA . LEU A 1 138 ? -5.590 17.486 -22.143 1.00 84.56 138 LEU A CA 1
ATOM 1065 C C . LEU A 1 138 ? -7.003 17.305 -22.713 1.00 84.56 138 LEU A C 1
ATOM 1067 O O . LEU A 1 138 ? -7.975 17.434 -21.977 1.00 84.56 138 LEU A O 1
ATOM 1071 N N . SER A 1 139 ? -7.120 16.963 -23.998 1.00 86.00 139 SER A N 1
ATOM 1072 C CA . SER A 1 139 ? -8.407 16.697 -24.648 1.00 86.00 139 SER A CA 1
ATOM 1073 C C . SER A 1 139 ? -9.078 15.404 -24.187 1.00 86.00 139 SER A C 1
ATOM 1075 O O . SER A 1 139 ? -10.287 15.305 -24.297 1.00 86.00 139 SER A O 1
ATOM 1077 N N . LEU A 1 140 ? -8.328 14.419 -23.683 1.00 85.75 140 LEU A N 1
ATOM 1078 C CA . LEU A 1 140 ? -8.897 13.207 -23.078 1.00 85.75 140 LEU A CA 1
ATOM 1079 C C . LEU A 1 140 ? -9.488 13.446 -21.683 1.00 85.75 140 LEU A C 1
ATOM 1081 O O . LEU A 1 140 ? -10.263 12.623 -21.200 1.00 85.75 140 LEU A O 1
ATOM 1085 N N . TYR A 1 141 ? -9.055 14.509 -21.007 1.00 80.12 141 TYR A N 1
ATOM 1086 C CA . TYR A 1 141 ? -9.503 14.828 -19.654 1.00 80.12 141 TYR A CA 1
ATOM 1087 C C . TYR A 1 141 ? -10.811 15.634 -19.633 1.00 80.12 141 TYR A C 1
ATOM 1089 O O . TYR A 1 141 ? -11.541 15.572 -18.644 1.00 80.12 141 TYR A O 1
ATOM 1097 N N . VAL A 1 142 ? -11.079 16.391 -20.703 1.00 64.69 142 VAL A N 1
ATOM 1098 C CA . VAL A 1 142 ? -12.301 17.186 -20.923 1.00 64.69 142 VAL A CA 1
ATOM 1099 C C . VAL A 1 142 ? -13.352 16.340 -21.627 1.00 64.69 142 VAL A C 1
ATOM 1101 O O . VAL A 1 142 ? -14.510 16.356 -21.155 1.00 64.69 142 VAL A O 1
#

Organism: NCBI:txid63592

Radius of gyration: 20.95 Å; Cα contacts (8 Å, |Δi|>4): 67; chains: 1; bounding box: 42×37×51 Å

Mean predicted aligned error: 7.28 Å

pLDDT: mean 85.95, std 7.28, range [62.12, 95.81]

InterPro domains:
  IPR000060 BCCT transporter family [PF02028] (1-141)
  IPR000060 BCCT transporter family [PTHR30047] (1-141)

Nearest PDB structures (foldseek):
  8ybr-assembly1_C  TM=8.651E-01  e=1.485E-04  Pseudomonas syringae
  8zw8-assembly1_B  TM=9.302E-01  e=2.330E-03  Myroides profundi